Protein AF-A0A424SW17-F1 (afdb_monomer)

Solvent-accessible surface area (backbone atoms only — not comparable to full-atom values): 6516 Å² total; per-residue (Å²): 115,72,67,61,54,53,51,50,50,50,51,51,63,65,64,70,75,79,68,61,80,44,33,34,48,29,36,52,64,54,88,90,48,83,80,41,50,33,34,37,33,31,44,92,65,29,34,40,39,46,41,77,87,47,72,49,70,22,44,52,78,46,77,54,92,54,28,38,38,27,39,34,72,51,70,62,88,93,30,47,36,40,36,38,41,38,41,31,62,78,78,29,29,37,41,40,37,41,37,42,63,58,98,58,93,81,41,67,49,80,48,51,28,41,35,42,83,49,133

Radius of gyration: 18.07 Å; Cα contacts (8 Å, |Δi|>4): 240; chains: 1; bounding box: 67×30×38 Å

Sequence (119 aa):
MQLNYILLIFIFIFSLNLYANERYVCKNGDKNSIKLITNFYIIDKKIVMSGALGNGEYKILNTSENGFLAVNSSFIGEEFGLESILINKKNKSFIYKTFINRENNNNIVEVKGICSLAN

Secondary structure (DSSP, 8-state):
-HHHHHHHHHHHHHHTT---SEEEEEEE--TTS---EEEEEEETTEEEEEETTEEEEEEEEEEETTEEEEEEEEEETTEEEEEEEEEETTTTEEEEEEEE--SSS--EEEEEEEEEE--

pLDDT: mean 82.91, std 11.93, range [51.59, 96.0]

Mean predicted aligned error: 9.04 Å

Nearest PDB structures (foldseek):
  8q6c-assembly1_A  TM=3.773E-01  e=8.133E-01  Ralstonia solanacearum
  8c9y-assembly1_A  TM=4.194E-01  e=1.836E+00  Ralstonia solanacearum
  6stz-assembly2_F  TM=3.917E-01  e=2.409E+00  Ralstonia solanacearum
  6kyl-assembly1_B  TM=2.699E-01  e=2.543E+00  Saccharomyces cerevisiae S288C
  2zf3-assembly1_B  TM=2.215E-01  e=8.866E+00  Chromobacterium violaceum

Structure (mmCIF, N/CA/C/O backbone):
data_AF-A0A424SW17-F1
#
_entry.id   AF-A0A424SW17-F1
#
loop_
_atom_site.group_PDB
_atom_site.id
_atom_site.type_symbol
_atom_site.label_atom_id
_atom_site.label_alt_id
_atom_site.label_comp_id
_atom_site.label_asym_id
_atom_site.label_entity_id
_atom_site.label_seq_id
_atom_site.pdbx_PDB_ins_code
_atom_site.Cartn_x
_atom_site.Cartn_y
_atom_site.Cartn_z
_atom_site.occupancy
_atom_site.B_iso_or_equiv
_atom_site.auth_seq_id
_atom_site.auth_comp_id
_atom_site.auth_asym_id
_atom_site.auth_atom_id
_atom_site.pdbx_PDB_model_num
ATOM 1 N N . MET A 1 1 ? -45.895 -2.159 -15.702 1.00 60.84 1 MET A N 1
ATOM 2 C CA . MET A 1 1 ? -45.477 -1.965 -14.291 1.00 60.84 1 MET A CA 1
ATOM 3 C C . MET A 1 1 ? -44.456 -3.001 -13.827 1.00 60.84 1 MET A C 1
ATOM 5 O O . MET A 1 1 ? -43.430 -2.597 -13.308 1.00 60.84 1 MET A O 1
ATOM 9 N N . GLN A 1 2 ? -44.676 -4.302 -14.049 1.00 63.44 2 GLN A N 1
ATOM 10 C CA . GLN A 1 2 ? -43.823 -5.393 -13.538 1.00 63.44 2 GLN A CA 1
ATOM 11 C C . GLN A 1 2 ? -42.347 -5.339 -13.994 1.00 63.44 2 GLN A C 1
ATOM 13 O O . GLN A 1 2 ? -41.449 -5.581 -13.194 1.00 63.44 2 GLN A O 1
ATOM 18 N N . LEU A 1 3 ? -42.083 -4.928 -15.242 1.00 69.25 3 LEU A N 1
ATOM 19 C CA . LEU A 1 3 ? -40.723 -4.800 -15.788 1.00 69.25 3 LEU A CA 1
ATOM 20 C C . LEU A 1 3 ? -39.884 -3.718 -15.074 1.00 69.25 3 LEU A C 1
ATOM 22 O O . LEU A 1 3 ? -38.694 -3.908 -14.842 1.00 69.25 3 LEU A O 1
ATOM 26 N N . ASN A 1 4 ? -40.517 -2.612 -14.663 1.00 76.25 4 ASN A N 1
ATOM 27 C CA . ASN A 1 4 ? -39.833 -1.503 -13.987 1.00 76.25 4 ASN A CA 1
ATOM 28 C C . ASN A 1 4 ? -39.396 -1.887 -12.567 1.00 76.25 4 ASN A C 1
ATOM 30 O O . ASN A 1 4 ? -38.337 -1.461 -12.120 1.00 76.25 4 ASN A O 1
ATOM 34 N N . TYR A 1 5 ? -40.178 -2.727 -11.878 1.00 77.62 5 TYR A N 1
ATOM 35 C CA . TYR A 1 5 ? -39.806 -3.259 -10.564 1.00 77.62 5 TYR A CA 1
ATOM 36 C C . TYR A 1 5 ? -38.613 -4.213 -10.651 1.00 77.62 5 TYR A C 1
ATOM 38 O O . TYR A 1 5 ? -37.717 -4.135 -9.819 1.00 77.62 5 TYR A O 1
ATOM 46 N N . ILE A 1 6 ? -38.558 -5.062 -11.681 1.00 82.44 6 ILE A N 1
ATOM 47 C CA . ILE A 1 6 ? -37.414 -5.957 -11.916 1.00 82.44 6 ILE A CA 1
ATOM 48 C C . ILE A 1 6 ? -36.150 -5.139 -12.202 1.00 82.44 6 ILE A C 1
ATOM 50 O O . ILE A 1 6 ? -35.102 -5.413 -11.623 1.00 82.44 6 ILE A O 1
ATOM 54 N N . LEU A 1 7 ? -36.253 -4.094 -13.031 1.00 84.00 7 LEU A N 1
ATOM 55 C CA . LEU A 1 7 ? -35.132 -3.197 -13.317 1.00 84.00 7 LEU A CA 1
ATOM 56 C C . LEU A 1 7 ? -34.631 -2.486 -12.048 1.00 84.00 7 LEU A C 1
ATOM 58 O O . LEU A 1 7 ? -33.429 -2.429 -11.813 1.00 84.00 7 LEU A O 1
ATOM 62 N N . LEU A 1 8 ? -35.545 -1.998 -11.203 1.00 82.69 8 LEU A N 1
ATOM 63 C CA . LEU A 1 8 ? -35.216 -1.377 -9.916 1.00 82.69 8 LEU A CA 1
ATOM 64 C C . LEU A 1 8 ? -34.538 -2.355 -8.951 1.00 82.69 8 LEU A C 1
ATOM 66 O O . LEU A 1 8 ? -33.583 -1.970 -8.284 1.00 82.69 8 LEU A O 1
ATOM 70 N N . ILE A 1 9 ? -34.980 -3.614 -8.906 1.00 82.44 9 ILE A N 1
ATOM 71 C CA . ILE A 1 9 ? -34.342 -4.669 -8.105 1.00 82.44 9 ILE A CA 1
ATOM 72 C C . ILE A 1 9 ? -32.925 -4.945 -8.615 1.00 82.44 9 ILE A C 1
ATOM 74 O O . ILE A 1 9 ? -32.001 -5.030 -7.812 1.00 82.44 9 ILE A O 1
ATOM 78 N N . PHE A 1 10 ? -32.721 -5.024 -9.932 1.00 78.75 10 PHE A N 1
ATOM 79 C CA . PHE A 1 10 ? -31.383 -5.189 -10.502 1.00 78.75 10 PHE A CA 1
ATOM 80 C C . PHE A 1 10 ? -30.478 -3.994 -10.193 1.00 78.75 10 PHE A C 1
ATOM 82 O O . PHE A 1 10 ? -29.360 -4.196 -9.728 1.00 78.75 10 PHE A O 1
ATOM 89 N N . ILE A 1 11 ? -30.959 -2.761 -10.377 1.00 80.56 11 ILE A N 1
ATOM 90 C CA . ILE A 1 11 ? -30.206 -1.547 -10.026 1.00 80.56 11 ILE A CA 1
ATOM 91 C C . ILE A 1 11 ? -29.853 -1.552 -8.535 1.00 80.56 11 ILE A C 1
ATOM 93 O O . ILE A 1 11 ? -28.709 -1.280 -8.183 1.00 80.56 11 ILE A O 1
ATOM 97 N N . PHE A 1 12 ? -30.793 -1.928 -7.666 1.00 74.69 12 PHE A N 1
ATOM 98 C CA . PHE A 1 12 ? -30.572 -2.021 -6.226 1.00 74.69 12 PHE A CA 1
ATOM 99 C C . PHE A 1 12 ? -29.511 -3.077 -5.872 1.00 74.69 12 PHE A C 1
ATOM 101 O O . PHE A 1 12 ? -28.557 -2.770 -5.159 1.00 74.69 12 PHE A O 1
ATOM 108 N N . ILE A 1 13 ? -29.599 -4.284 -6.440 1.00 72.88 13 ILE A N 1
ATOM 109 C CA . ILE A 1 13 ? -28.621 -5.367 -6.231 1.00 72.88 13 ILE A CA 1
ATOM 110 C C . ILE A 1 13 ? -27.226 -4.968 -6.731 1.00 72.88 13 ILE A C 1
ATOM 112 O O . ILE A 1 13 ? -26.234 -5.210 -6.044 1.00 72.88 13 ILE A O 1
ATOM 116 N N . PHE A 1 14 ? -27.129 -4.324 -7.898 1.00 64.62 14 PHE A N 1
ATOM 117 C CA . PHE A 1 14 ? -25.846 -3.858 -8.430 1.00 64.62 14 PHE A CA 1
ATOM 118 C C . PHE A 1 14 ? -25.289 -2.651 -7.661 1.00 64.62 14 PHE A C 1
ATOM 120 O O . PHE A 1 14 ? -24.072 -2.520 -7.545 1.00 64.62 14 PHE A O 1
ATOM 127 N N . SER A 1 15 ? -26.147 -1.809 -7.078 1.00 62.62 15 SER A N 1
ATOM 128 C CA . SER A 1 15 ? -25.725 -0.665 -6.259 1.00 62.62 15 SER A CA 1
ATOM 129 C C . SER A 1 15 ? -25.173 -1.049 -4.882 1.00 62.62 15 SER A C 1
ATOM 131 O O . SER A 1 15 ? -24.425 -0.275 -4.291 1.00 62.62 15 SER A O 1
ATOM 133 N N . LEU A 1 16 ? -25.480 -2.251 -4.378 1.00 55.62 16 LEU A N 1
ATOM 134 C CA . LEU A 1 16 ? -25.053 -2.705 -3.049 1.00 55.62 16 LEU A CA 1
ATOM 135 C C . LEU A 1 16 ? -23.559 -3.075 -2.951 1.00 55.62 16 LEU A C 1
ATOM 137 O O . LEU A 1 16 ? -23.060 -3.244 -1.843 1.00 55.62 16 LEU A O 1
ATOM 141 N N . ASN A 1 17 ? -22.830 -3.180 -4.067 1.00 51.59 17 ASN A N 1
ATOM 142 C CA . ASN A 1 17 ? -21.503 -3.818 -4.098 1.00 51.59 17 ASN A CA 1
ATOM 143 C C . ASN A 1 17 ? -20.299 -2.869 -4.274 1.00 51.59 17 ASN A C 1
ATOM 145 O O . ASN A 1 17 ? -19.217 -3.325 -4.630 1.00 51.59 17 ASN A O 1
ATOM 149 N N . LEU A 1 18 ? -20.444 -1.561 -4.039 1.00 55.03 18 LEU A N 1
ATOM 150 C CA . LEU A 1 18 ? -19.351 -0.587 -4.237 1.00 55.03 18 LEU A CA 1
ATOM 151 C C . LEU A 1 18 ? -19.067 0.287 -3.007 1.00 55.03 18 LEU A C 1
ATOM 153 O O . LEU A 1 18 ? -18.643 1.435 -3.128 1.00 55.03 18 LEU A O 1
ATOM 157 N N . TYR A 1 19 ? -19.270 -0.258 -1.809 1.00 63.72 19 TYR A N 1
ATOM 158 C CA . TYR A 1 19 ? -18.842 0.401 -0.578 1.00 63.72 19 TYR A CA 1
ATOM 159 C C . TYR A 1 19 ? -17.444 -0.076 -0.183 1.00 63.72 19 TYR A C 1
ATOM 161 O O . TYR A 1 19 ? -17.187 -1.272 -0.067 1.00 63.72 19 TYR A O 1
ATOM 169 N N . ALA A 1 20 ? -16.524 0.869 0.017 1.00 64.88 20 ALA A N 1
ATOM 170 C CA . ALA A 1 20 ? -15.249 0.565 0.650 1.00 64.88 20 ALA A CA 1
ATOM 171 C C . ALA A 1 20 ? -15.487 0.259 2.135 1.00 64.88 20 ALA A C 1
ATOM 173 O O . ALA A 1 20 ? -16.145 1.031 2.828 1.00 64.88 20 ALA A O 1
ATOM 174 N N . ASN A 1 21 ? -14.924 -0.847 2.615 1.00 79.88 21 ASN A N 1
ATOM 175 C CA . ASN A 1 21 ? -15.018 -1.275 4.010 1.00 79.88 21 ASN A CA 1
ATOM 176 C C . ASN A 1 21 ? -14.228 -0.346 4.943 1.00 79.88 21 ASN A C 1
ATOM 178 O O . ASN A 1 21 ? -14.640 -0.087 6.067 1.00 79.88 21 ASN A O 1
ATOM 182 N N . GLU A 1 22 ? -13.082 0.155 4.479 1.00 87.69 22 GLU A N 1
ATOM 183 C CA . GLU A 1 22 ? -12.245 1.110 5.207 1.00 87.69 22 GLU A CA 1
ATOM 184 C C . GLU A 1 22 ? -11.632 2.105 4.210 1.00 87.69 22 GLU A C 1
ATOM 186 O O . GLU A 1 22 ? -11.289 1.732 3.084 1.00 87.69 22 GLU A O 1
ATOM 191 N N . ARG A 1 23 ? -11.428 3.359 4.626 1.00 90.19 23 ARG A N 1
ATOM 192 C CA . ARG A 1 23 ? -10.642 4.340 3.867 1.00 90.19 23 ARG A CA 1
ATOM 193 C C . ARG A 1 23 ? -9.535 4.925 4.739 1.00 90.19 23 ARG A C 1
ATOM 195 O O . ARG A 1 23 ? -9.778 5.438 5.826 1.00 90.19 23 ARG A O 1
ATOM 202 N N . TYR A 1 24 ? -8.309 4.907 4.229 1.00 90.06 24 TYR A N 1
ATOM 203 C CA . TYR A 1 24 ? -7.148 5.539 4.853 1.00 90.06 24 TYR A CA 1
ATOM 204 C C . TYR A 1 24 ? -6.735 6.769 4.062 1.00 90.06 24 TYR A C 1
ATOM 206 O O . TYR A 1 24 ? -6.569 6.710 2.847 1.00 90.06 24 TYR A O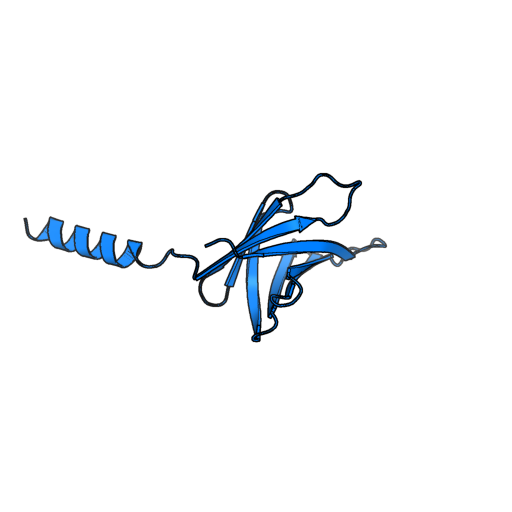 1
ATOM 214 N N . VAL A 1 25 ? -6.531 7.879 4.764 1.00 90.44 25 VAL A N 1
ATOM 215 C 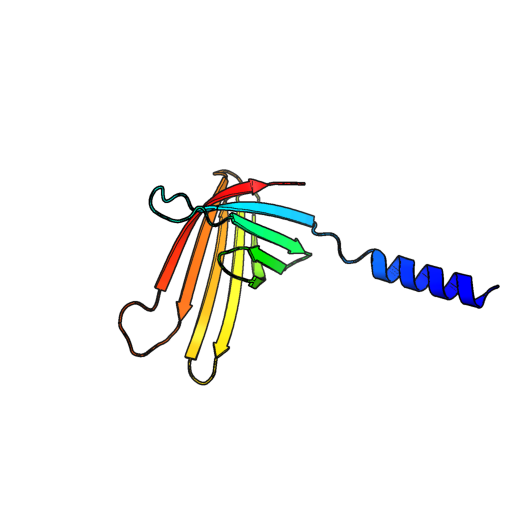CA . VAL A 1 25 ? -5.980 9.113 4.204 1.00 90.44 25 VAL A CA 1
ATOM 216 C C . VAL A 1 25 ? -4.553 9.255 4.700 1.00 90.44 25 VAL A C 1
ATOM 218 O O . VAL A 1 25 ? -4.312 9.426 5.896 1.00 90.44 25 VAL A O 1
ATOM 221 N N . CYS A 1 26 ? -3.609 9.177 3.773 1.00 89.69 26 CYS A N 1
ATOM 222 C CA . CYS A 1 26 ? -2.187 9.108 4.048 1.00 89.69 26 CYS A CA 1
ATOM 223 C C . CYS A 1 26 ? -1.469 10.346 3.525 1.00 89.69 26 CYS A C 1
ATOM 225 O O . CYS A 1 26 ? -1.752 10.835 2.431 1.00 89.69 26 CYS A O 1
ATOM 227 N N . LYS A 1 27 ? -0.550 10.870 4.333 1.00 88.56 27 LYS A N 1
ATOM 228 C CA . LYS A 1 27 ? 0.226 12.078 4.046 1.00 88.56 27 LYS A CA 1
ATOM 229 C C . LYS A 1 27 ? 1.702 11.752 4.184 1.00 88.56 27 LYS A C 1
ATOM 231 O O . LYS A 1 27 ? 2.104 11.191 5.206 1.00 88.56 27 LYS A O 1
ATOM 236 N N . ASN A 1 28 ? 2.494 12.116 3.177 1.00 83.69 28 ASN A N 1
ATOM 237 C CA . ASN A 1 28 ? 3.947 11.980 3.249 1.00 83.69 28 ASN A CA 1
ATOM 238 C C . ASN A 1 28 ? 4.494 12.753 4.468 1.00 83.69 28 ASN A C 1
ATOM 240 O O . ASN A 1 28 ? 4.030 13.858 4.766 1.00 83.69 28 ASN A O 1
ATOM 244 N N . GLY A 1 29 ? 5.434 12.145 5.195 1.00 71.12 29 GLY A N 1
ATOM 245 C CA . GLY A 1 29 ? 6.030 12.723 6.404 1.00 71.12 29 GLY A CA 1
ATOM 246 C C . GLY A 1 29 ? 7.104 13.778 6.129 1.00 71.12 29 GLY A C 1
ATOM 247 O O . GLY A 1 29 ? 7.518 14.481 7.050 1.00 71.12 29 GLY A O 1
ATOM 248 N N . ASP A 1 30 ? 7.557 13.890 4.882 1.00 69.00 30 ASP A N 1
ATOM 249 C CA . ASP A 1 30 ? 8.733 14.680 4.545 1.00 69.00 30 ASP A CA 1
ATOM 250 C C . ASP A 1 30 ? 8.403 16.173 4.361 1.00 69.00 30 ASP A C 1
ATOM 252 O O . ASP A 1 30 ? 7.651 16.553 3.457 1.00 69.00 30 ASP A O 1
ATOM 256 N N . LYS A 1 31 ? 8.960 17.030 5.234 1.00 55.09 31 LYS A N 1
ATOM 257 C CA . LYS A 1 31 ? 8.658 18.478 5.313 1.00 55.09 31 LYS A CA 1
ATOM 258 C C . LYS A 1 31 ? 9.063 19.255 4.056 1.00 55.09 31 LYS A C 1
ATOM 260 O O . LYS A 1 31 ? 8.498 20.319 3.815 1.00 55.09 31 LYS A O 1
ATOM 265 N N . ASN A 1 32 ? 10.006 18.720 3.282 1.00 53.22 32 ASN A N 1
ATOM 266 C CA . ASN A 1 32 ? 10.552 19.347 2.076 1.00 53.22 32 ASN A CA 1
ATOM 267 C C . ASN A 1 32 ? 9.915 18.824 0.780 1.00 53.22 32 ASN A C 1
ATOM 269 O O . ASN A 1 32 ? 10.248 19.300 -0.303 1.00 53.22 32 ASN A O 1
ATOM 273 N N . SER A 1 33 ? 9.000 17.859 0.878 1.00 53.16 33 SER A N 1
ATOM 274 C CA . SER A 1 33 ? 8.249 17.344 -0.264 1.00 53.16 33 SER A CA 1
ATOM 275 C C . SER A 1 33 ? 6.857 17.974 -0.308 1.00 53.16 33 SER A C 1
ATOM 277 O O . SER A 1 33 ? 6.274 18.307 0.728 1.00 53.16 33 SER A O 1
ATOM 279 N N . ILE A 1 34 ? 6.298 18.139 -1.510 1.00 53.72 34 ILE A N 1
ATOM 280 C CA . ILE A 1 34 ? 4.881 18.485 -1.670 1.00 53.72 34 ILE A CA 1
ATOM 281 C C . ILE A 1 34 ? 4.073 17.482 -0.833 1.00 53.72 34 ILE A C 1
ATOM 283 O O . ILE A 1 34 ? 4.301 16.277 -0.919 1.00 53.72 34 ILE A O 1
ATOM 287 N N . LYS A 1 35 ? 3.151 17.965 0.012 1.00 57.53 35 LYS A N 1
ATOM 288 C CA . LYS A 1 35 ? 2.291 17.106 0.842 1.00 57.53 35 LYS A CA 1
ATOM 289 C C . LYS A 1 35 ? 1.330 16.326 -0.056 1.00 57.53 35 LYS A C 1
ATOM 291 O O . LYS A 1 35 ? 0.189 16.733 -0.257 1.00 57.53 35 LY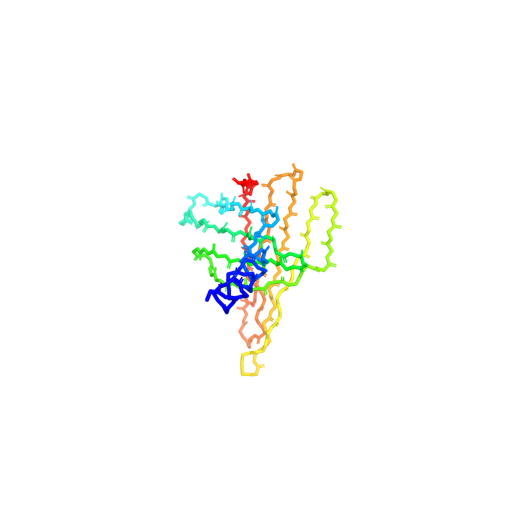S A O 1
ATOM 296 N N . LEU A 1 36 ? 1.796 15.211 -0.605 1.00 66.88 36 LEU A N 1
ATOM 297 C CA . LEU A 1 36 ? 0.993 14.336 -1.446 1.00 66.88 36 LEU A CA 1
ATOM 298 C C . LEU A 1 36 ? 0.030 13.563 -0.541 1.00 66.88 36 LEU A C 1
ATOM 300 O O . LEU A 1 36 ? 0.443 12.769 0.309 1.00 66.88 36 LEU A O 1
ATOM 304 N N . ILE A 1 37 ? -1.261 13.858 -0.694 1.00 73.00 37 ILE A N 1
ATOM 305 C CA . ILE A 1 37 ? -2.338 13.120 -0.040 1.00 73.00 37 ILE A CA 1
ATOM 306 C C . ILE A 1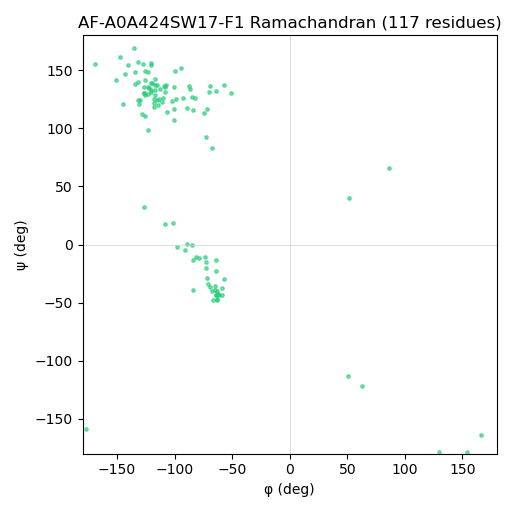 37 ? -2.661 11.911 -0.914 1.00 73.00 37 ILE A C 1
ATOM 308 O O . ILE A 1 37 ? -2.930 12.051 -2.109 1.00 73.00 37 ILE A O 1
ATOM 312 N N . THR A 1 38 ? -2.648 10.733 -0.303 1.00 84.81 38 THR A N 1
ATOM 313 C CA . THR A 1 38 ? -2.998 9.468 -0.951 1.00 84.81 38 THR A CA 1
ATOM 314 C C . THR A 1 38 ? -4.118 8.809 -0.174 1.00 84.81 38 THR A C 1
ATOM 316 O O . THR A 1 38 ? -4.045 8.696 1.049 1.00 84.81 38 THR A O 1
ATOM 319 N N . ASN A 1 39 ? -5.169 8.404 -0.875 1.00 88.12 39 ASN A N 1
ATOM 320 C CA . ASN A 1 39 ? -6.279 7.666 -0.297 1.00 88.12 39 ASN A CA 1
ATOM 321 C C . ASN A 1 39 ? -6.105 6.185 -0.622 1.00 88.12 39 ASN A C 1
ATOM 323 O O . ASN A 1 39 ? -5.828 5.840 -1.768 1.00 88.12 39 ASN A O 1
ATOM 327 N N . PHE A 1 40 ? -6.311 5.328 0.370 1.00 89.75 40 PHE A N 1
ATOM 328 C CA . PHE A 1 40 ? -6.391 3.885 0.188 1.00 89.75 40 PHE A CA 1
ATOM 329 C C . PHE A 1 40 ? -7.776 3.416 0.604 1.00 89.75 40 PHE A C 1
ATOM 331 O O . PHE A 1 40 ? -8.163 3.580 1.759 1.00 89.75 40 PHE A O 1
ATOM 338 N N . TYR A 1 41 ? -8.513 2.844 -0.336 1.00 90.88 41 TYR A N 1
ATOM 339 C CA . TYR A 1 41 ? -9.837 2.281 -0.122 1.00 90.88 41 TYR A CA 1
ATOM 340 C C . TYR A 1 41 ? -9.706 0.766 -0.037 1.00 90.88 41 TYR A C 1
ATOM 342 O O . TYR A 1 41 ? -9.183 0.148 -0.961 1.00 90.88 41 TYR A O 1
ATOM 350 N N . ILE A 1 42 ? -10.160 0.163 1.055 1.00 89.69 42 ILE A N 1
ATOM 351 C CA . ILE A 1 42 ? -10.211 -1.292 1.195 1.00 89.69 42 ILE A CA 1
ATOM 352 C C . ILE A 1 42 ? -11.555 -1.771 0.668 1.00 89.69 42 ILE A C 1
ATOM 354 O O . ILE A 1 42 ? -12.596 -1.422 1.220 1.00 89.69 42 ILE A O 1
ATOM 358 N N . ILE A 1 43 ? -11.525 -2.580 -0.386 1.00 88.06 43 ILE A N 1
ATOM 359 C CA . ILE A 1 43 ? -12.707 -3.195 -0.992 1.00 88.06 43 ILE A CA 1
ATOM 360 C C . ILE A 1 43 ? -12.438 -4.699 -1.021 1.00 88.06 43 ILE A C 1
ATOM 362 O O . ILE A 1 43 ? -11.533 -5.167 -1.715 1.00 88.06 43 ILE A O 1
ATOM 366 N N . ASP A 1 44 ? -13.168 -5.454 -0.203 1.00 85.62 44 ASP A N 1
ATOM 367 C CA . ASP A 1 44 ? -12.945 -6.884 0.030 1.00 85.62 44 ASP A CA 1
ATOM 368 C C . ASP A 1 44 ? -11.483 -7.228 0.383 1.00 85.62 44 ASP A C 1
ATOM 370 O O . ASP A 1 44 ? -10.976 -6.863 1.443 1.00 85.62 44 ASP A O 1
ATOM 374 N N . LYS A 1 45 ? -10.796 -7.956 -0.507 1.00 88.19 45 LYS A N 1
ATOM 375 C CA . LYS A 1 45 ? -9.399 -8.401 -0.369 1.00 88.19 45 LYS A CA 1
ATOM 376 C C . LYS A 1 45 ? -8.430 -7.542 -1.186 1.00 88.19 45 LYS A C 1
ATOM 378 O O . LYS A 1 45 ? -7.322 -7.985 -1.503 1.00 88.19 45 LYS A O 1
ATOM 383 N N . LYS A 1 46 ? -8.857 -6.342 -1.572 1.00 92.25 46 LYS A N 1
ATOM 384 C CA . LYS A 1 46 ? -8.108 -5.427 -2.426 1.00 92.25 46 LYS A CA 1
ATOM 385 C C . LYS A 1 46 ? -7.997 -4.051 -1.788 1.00 92.25 46 LYS A C 1
ATOM 387 O O . LYS A 1 46 ? -8.834 -3.643 -0.985 1.00 92.25 46 LYS A O 1
ATOM 392 N N . ILE A 1 47 ? -6.960 -3.333 -2.191 1.00 92.19 47 ILE A N 1
ATOM 393 C CA . ILE A 1 47 ? -6.791 -1.915 -1.903 1.00 92.19 47 ILE A CA 1
ATOM 394 C C . ILE A 1 47 ? -6.802 -1.165 -3.216 1.00 92.19 47 ILE A C 1
ATOM 396 O O . ILE A 1 47 ? -6.040 -1.492 -4.118 1.00 92.19 47 ILE A O 1
ATOM 400 N N . VAL A 1 48 ? -7.627 -0.133 -3.296 1.00 91.88 48 VAL A N 1
ATOM 401 C CA . VAL A 1 48 ? -7.579 0.845 -4.375 1.00 91.88 48 VAL A CA 1
ATOM 402 C C . VAL A 1 48 ? -6.862 2.078 -3.849 1.00 91.88 48 VAL A C 1
ATOM 404 O O . VAL A 1 48 ? -7.318 2.723 -2.905 1.00 91.88 48 VAL A O 1
ATOM 407 N N . MET A 1 49 ? -5.716 2.390 -4.437 1.00 90.38 49 MET A N 1
ATOM 408 C CA . MET A 1 49 ? -4.993 3.633 -4.211 1.00 90.38 49 MET A CA 1
ATOM 409 C C . MET A 1 49 ? -5.526 4.703 -5.156 1.00 90.38 49 MET A C 1
ATOM 411 O O . MET A 1 49 ? -5.680 4.460 -6.351 1.00 90.38 49 MET A O 1
ATOM 415 N N . SER A 1 50 ? -5.771 5.892 -4.617 1.00 87.81 50 SER A N 1
ATOM 416 C CA . SER A 1 50 ? -6.119 7.074 -5.398 1.00 87.81 50 SER A CA 1
ATOM 417 C C . SER A 1 50 ? -5.527 8.322 -4.762 1.00 87.81 50 SER A C 1
ATOM 419 O O . SER A 1 50 ? -5.849 8.683 -3.622 1.00 87.81 50 SER A O 1
ATOM 421 N N . GLY A 1 51 ? -4.690 9.034 -5.505 1.00 81.81 51 GLY A N 1
ATOM 422 C CA . GLY A 1 51 ? -4.149 10.307 -5.056 1.00 81.81 51 GLY A CA 1
ATOM 423 C C . GLY A 1 51 ? -2.974 10.792 -5.883 1.00 81.81 51 GLY A C 1
ATOM 424 O O . GLY A 1 51 ? -2.709 10.320 -6.983 1.00 81.81 51 GLY A O 1
ATOM 425 N N . ALA A 1 52 ? -2.251 11.757 -5.324 1.00 69.75 52 ALA A N 1
ATOM 426 C CA . ALA A 1 52 ? -1.189 12.449 -6.046 1.00 69.75 52 ALA A CA 1
ATOM 427 C C . ALA A 1 52 ? 0.076 11.590 -6.266 1.00 69.75 52 ALA A C 1
ATOM 429 O O . ALA A 1 52 ? 0.908 11.940 -7.094 1.00 69.75 52 ALA A O 1
ATOM 430 N N . LEU A 1 53 ? 0.213 10.470 -5.544 1.00 68.12 53 LEU A N 1
ATOM 431 C CA . LEU A 1 53 ? 1.267 9.472 -5.763 1.00 68.12 53 LEU A CA 1
ATOM 432 C C . LEU A 1 53 ? 0.949 8.496 -6.912 1.00 68.12 53 LEU A C 1
ATOM 434 O O . LEU A 1 53 ? 1.829 7.743 -7.311 1.00 68.12 53 LEU A O 1
ATOM 438 N N . GLY A 1 54 ? -0.284 8.498 -7.428 1.00 74.06 54 GLY A N 1
ATOM 439 C CA . GLY A 1 54 ? -0.738 7.579 -8.467 1.00 74.06 54 GLY A CA 1
ATOM 440 C C . GLY A 1 54 ? -2.051 6.884 -8.115 1.00 74.06 54 GLY A C 1
ATOM 441 O O . GLY A 1 54 ? -2.649 7.115 -7.058 1.00 74.06 54 GLY A O 1
ATOM 442 N N . ASN A 1 55 ? -2.481 6.021 -9.031 1.00 85.50 55 ASN A N 1
ATOM 443 C CA . ASN A 1 55 ? -3.658 5.176 -8.882 1.00 85.50 55 ASN A CA 1
ATOM 444 C C . ASN A 1 55 ? -3.248 3.725 -9.121 1.00 85.50 55 ASN A C 1
ATOM 446 O O . ASN A 1 55 ? -2.460 3.454 -10.024 1.00 85.50 55 ASN A O 1
ATOM 450 N N . GLY A 1 56 ? -3.807 2.798 -8.350 1.00 89.06 56 GLY A N 1
ATOM 451 C CA . GLY A 1 56 ? -3.458 1.388 -8.478 1.00 89.06 56 GLY A CA 1
ATOM 452 C C . GLY A 1 56 ? -4.389 0.482 -7.692 1.00 89.06 56 GLY A C 1
ATOM 453 O O . GLY A 1 56 ? -5.009 0.903 -6.716 1.00 89.06 56 GLY A O 1
ATOM 454 N N . GLU A 1 57 ? -4.483 -0.772 -8.121 1.00 93.38 57 GLU A N 1
ATOM 455 C CA . GLU A 1 57 ? -5.201 -1.825 -7.405 1.00 93.38 57 GLU A CA 1
ATOM 456 C C . GLU A 1 57 ? -4.194 -2.824 -6.834 1.00 93.38 57 GLU A C 1
ATOM 458 O O . GLU A 1 57 ? -3.371 -3.370 -7.562 1.00 93.38 57 GLU A O 1
ATOM 463 N N . TYR A 1 58 ? -4.263 -3.092 -5.536 1.00 94.88 58 TYR A N 1
ATOM 464 C CA . TYR A 1 58 ? -3.324 -3.949 -4.823 1.00 94.88 58 TYR A CA 1
ATOM 465 C C . TYR A 1 58 ? -4.072 -5.121 -4.211 1.00 94.88 58 TYR A C 1
ATOM 467 O O . TYR A 1 58 ? -5.141 -4.960 -3.621 1.00 94.88 58 TYR A O 1
ATOM 475 N N . LYS A 1 59 ? -3.482 -6.309 -4.285 1.00 95.81 59 LYS A N 1
ATOM 476 C CA . LYS A 1 59 ? -3.983 -7.491 -3.591 1.00 95.81 59 LYS A CA 1
ATOM 477 C C . LYS A 1 59 ? -3.493 -7.474 -2.149 1.00 95.81 59 LYS A C 1
ATOM 479 O O . LYS A 1 59 ? -2.287 -7.411 -1.916 1.00 95.81 59 LYS A O 1
ATOM 484 N N . ILE A 1 60 ? -4.404 -7.590 -1.184 1.00 94.38 60 ILE A N 1
ATOM 485 C CA . ILE A 1 60 ? -4.038 -7.779 0.224 1.00 94.38 60 ILE A CA 1
ATOM 486 C C . ILE A 1 60 ? -3.496 -9.201 0.377 1.00 94.38 60 ILE A C 1
ATOM 488 O O . ILE A 1 60 ? -4.209 -10.177 0.138 1.00 94.38 60 ILE A O 1
ATOM 492 N N . LEU A 1 61 ? -2.222 -9.318 0.752 1.00 92.81 61 LEU A N 1
ATOM 493 C CA . LEU A 1 61 ? -1.582 -10.606 1.020 1.00 92.81 61 LEU A CA 1
ATOM 494 C C . LEU A 1 61 ? -1.850 -11.069 2.446 1.00 92.81 61 LEU A C 1
ATOM 496 O O . LEU A 1 61 ? -2.048 -12.257 2.682 1.00 92.81 61 LEU A O 1
ATOM 500 N N . ASN A 1 62 ? -1.830 -10.132 3.394 1.00 89.94 62 ASN A N 1
ATOM 501 C CA . ASN A 1 62 ? -2.026 -10.434 4.801 1.00 89.94 62 ASN A CA 1
ATOM 502 C C . ASN A 1 62 ? -2.660 -9.248 5.536 1.00 89.94 62 ASN A C 1
ATOM 504 O O . ASN A 1 62 ? -2.300 -8.094 5.292 1.00 89.94 62 ASN A O 1
ATOM 508 N N . THR A 1 63 ? -3.567 -9.563 6.455 1.00 89.94 63 THR A N 1
ATOM 509 C CA . THR A 1 63 ? -4.231 -8.629 7.365 1.00 89.94 63 THR A CA 1
ATOM 510 C C . THR A 1 63 ? -4.038 -9.131 8.788 1.00 89.94 63 THR A C 1
ATOM 512 O O . THR A 1 63 ? -4.227 -10.307 9.081 1.00 89.94 63 THR A O 1
ATOM 5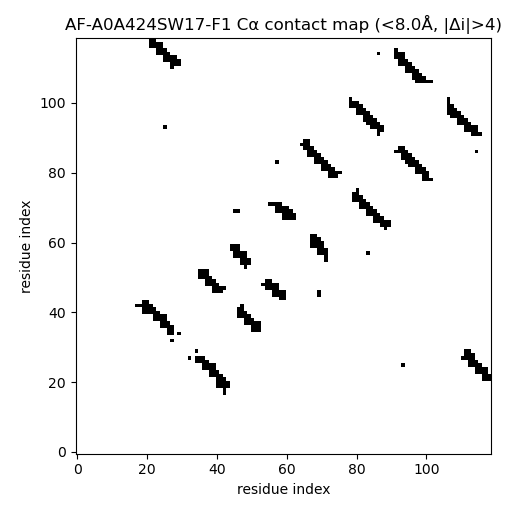15 N N . SER A 1 64 ? -3.693 -8.216 9.683 1.00 90.06 64 SER A N 1
ATOM 516 C CA . SER A 1 64 ? -3.613 -8.430 11.124 1.00 90.06 64 SER A CA 1
ATOM 517 C C . SER A 1 64 ? -4.269 -7.257 11.851 1.00 90.06 64 SER A C 1
ATOM 519 O O . SER A 1 64 ? -4.511 -6.203 11.257 1.00 90.06 64 SER A O 1
ATOM 521 N N . GLU A 1 65 ? -4.483 -7.391 13.158 1.00 87.44 65 GLU A N 1
ATOM 522 C CA . GLU A 1 65 ? -4.948 -6.277 13.998 1.00 87.44 65 GLU A CA 1
ATOM 523 C C . GLU A 1 65 ? -4.010 -5.058 13.931 1.00 87.44 65 GLU A C 1
ATOM 525 O O . GLU A 1 65 ? -4.447 -3.912 14.022 1.00 87.44 65 GLU A O 1
ATOM 530 N N . ASN A 1 66 ? -2.713 -5.291 13.708 1.00 89.94 66 ASN A N 1
ATOM 531 C CA . ASN A 1 66 ? -1.700 -4.241 13.677 1.00 89.94 66 ASN A CA 1
ATOM 532 C C . ASN A 1 66 ? -1.579 -3.541 12.320 1.00 89.94 66 ASN A C 1
ATOM 534 O O . ASN A 1 66 ? -0.922 -2.502 12.233 1.00 89.94 66 ASN A O 1
ATOM 538 N N . GLY A 1 67 ? -2.170 -4.082 11.254 1.00 91.19 67 GLY A N 1
ATOM 539 C CA . GLY A 1 67 ? -1.895 -3.600 9.908 1.00 91.19 67 GLY A CA 1
ATOM 540 C C . GLY A 1 67 ? -2.113 -4.625 8.814 1.00 91.19 67 GLY A C 1
ATOM 541 O O . GLY A 1 67 ? -2.481 -5.770 9.073 1.00 91.19 67 GLY A O 1
ATOM 542 N N . PHE A 1 68 ? -1.841 -4.210 7.584 1.00 92.75 68 PHE A N 1
ATOM 543 C CA . PHE A 1 68 ? -1.932 -5.067 6.409 1.00 92.75 68 PHE A CA 1
ATOM 544 C C . PHE A 1 68 ? -0.791 -4.804 5.432 1.00 92.75 68 PHE A C 1
ATOM 546 O O . PHE A 1 68 ? -0.223 -3.709 5.385 1.00 92.75 68 PHE A O 1
ATOM 553 N N . LEU A 1 69 ? -0.492 -5.838 4.649 1.00 94.75 69 LEU A N 1
ATOM 554 C CA . LEU A 1 69 ? 0.434 -5.812 3.527 1.00 94.75 69 LEU A CA 1
ATOM 555 C C . LEU A 1 69 ? -0.353 -6.074 2.246 1.00 94.75 69 LEU A C 1
ATOM 557 O O . LEU A 1 69 ? -1.016 -7.108 2.120 1.00 94.75 69 LEU A O 1
ATOM 561 N N . ALA A 1 70 ? -0.237 -5.163 1.288 1.00 95.12 70 ALA A N 1
ATOM 562 C CA . ALA A 1 70 ? -0.788 -5.325 -0.046 1.00 95.12 70 ALA A CA 1
ATOM 563 C C . ALA A 1 70 ? 0.294 -5.127 -1.105 1.00 95.12 70 ALA A C 1
ATOM 565 O O . ALA A 1 70 ? 1.239 -4.366 -0.896 1.00 95.12 70 ALA A O 1
ATOM 566 N N . VAL A 1 71 ? 0.154 -5.818 -2.233 1.00 96.00 71 VAL A N 1
ATOM 567 C CA . VAL A 1 71 ? 1.098 -5.730 -3.349 1.00 96.00 71 VAL A CA 1
ATOM 568 C C . VAL A 1 71 ? 0.373 -5.588 -4.677 1.00 96.00 71 VAL A C 1
ATOM 570 O O . VAL A 1 71 ? -0.718 -6.130 -4.867 1.00 96.00 71 VAL A O 1
ATOM 573 N N . ASN A 1 72 ? 1.007 -4.887 -5.601 1.00 94.56 72 ASN A N 1
ATOM 574 C CA . ASN A 1 72 ? 0.697 -4.918 -7.018 1.00 94.56 72 ASN A CA 1
ATOM 575 C C . ASN A 1 72 ? 1.980 -5.335 -7.730 1.00 94.56 72 ASN A C 1
ATOM 577 O O . ASN A 1 72 ? 3.053 -4.839 -7.406 1.00 94.56 72 ASN A O 1
ATOM 581 N N . SER A 1 73 ? 1.884 -6.260 -8.672 1.00 93.81 73 SER A N 1
ATOM 582 C CA . SER A 1 73 ? 2.994 -6.548 -9.568 1.00 93.81 73 SER A CA 1
ATOM 583 C C . SER A 1 73 ? 2.488 -6.569 -10.993 1.00 93.81 73 SER A C 1
ATOM 585 O O . SER A 1 73 ? 1.418 -7.120 -11.262 1.00 93.81 73 SER A O 1
ATOM 587 N N . SER A 1 74 ? 3.272 -6.019 -11.902 1.00 92.06 74 SER A N 1
ATOM 588 C CA . SER A 1 74 ? 2.921 -5.936 -13.312 1.00 92.06 74 SER A CA 1
ATOM 589 C C . SER A 1 74 ? 4.167 -6.034 -14.182 1.00 92.06 74 SER A C 1
ATOM 591 O O . SER A 1 74 ? 5.289 -5.842 -13.715 1.00 92.06 74 SER A O 1
ATOM 593 N N . PHE A 1 75 ? 3.956 -6.360 -15.452 1.00 90.38 75 PHE A N 1
ATOM 594 C CA . PHE A 1 75 ? 4.975 -6.241 -16.486 1.00 90.38 75 PHE A CA 1
ATOM 595 C C . PHE A 1 75 ? 4.609 -5.073 -17.401 1.00 90.38 75 PHE A C 1
ATOM 597 O O . PHE A 1 75 ? 3.445 -4.936 -17.787 1.00 90.38 75 PHE A O 1
ATOM 604 N N . ILE A 1 76 ? 5.593 -4.244 -17.746 1.00 83.19 76 ILE A N 1
ATOM 605 C CA . ILE A 1 76 ? 5.462 -3.150 -18.713 1.00 83.19 76 ILE A CA 1
ATOM 606 C C . ILE A 1 76 ? 6.511 -3.391 -19.800 1.00 83.19 76 ILE A C 1
ATOM 608 O O . ILE A 1 76 ? 7.690 -3.101 -19.617 1.00 83.19 76 ILE A O 1
ATOM 612 N N . GLY A 1 77 ? 6.094 -3.975 -20.925 1.00 87.81 77 GLY A N 1
ATOM 613 C CA . GLY A 1 77 ? 7.047 -4.493 -21.911 1.00 87.81 77 GLY A CA 1
ATOM 614 C C . GLY A 1 77 ? 7.897 -5.613 -21.301 1.00 87.81 77 GLY A C 1
ATOM 615 O O . GLY A 1 77 ? 7.345 -6.599 -20.816 1.00 87.81 77 GLY A O 1
ATOM 616 N N . GLU A 1 78 ? 9.220 -5.443 -21.303 1.00 88.25 78 GLU A N 1
ATOM 617 C CA . GLU A 1 78 ? 10.184 -6.383 -20.700 1.00 88.25 78 GLU A CA 1
ATOM 618 C C . GLU A 1 78 ? 10.516 -6.056 -19.232 1.00 88.25 78 GLU A C 1
ATOM 620 O O . GLU A 1 78 ? 11.215 -6.813 -18.557 1.00 88.25 78 GLU A O 1
ATOM 625 N N . GLU A 1 79 ? 9.999 -4.945 -18.705 1.00 88.00 79 GLU A N 1
ATOM 626 C CA . GLU A 1 79 ? 10.273 -4.503 -17.340 1.00 88.00 79 GLU A 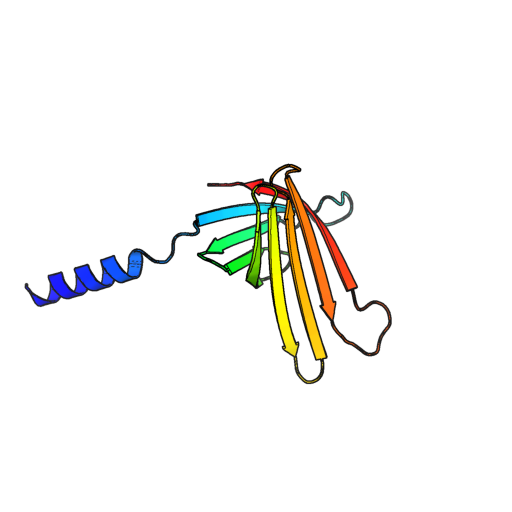CA 1
ATOM 627 C C . GLU A 1 79 ? 9.291 -5.136 -16.351 1.00 88.00 79 GLU A C 1
ATOM 629 O O . GLU A 1 79 ? 8.078 -5.159 -16.576 1.00 88.00 79 GLU A O 1
ATOM 634 N N . PHE A 1 80 ? 9.806 -5.599 -15.211 1.00 90.94 80 PHE A N 1
ATOM 635 C CA . PHE A 1 80 ? 8.990 -6.067 -14.090 1.00 90.94 80 PHE A CA 1
ATOM 636 C C . PHE A 1 80 ? 8.853 -4.972 -13.031 1.00 90.94 80 PHE A C 1
ATOM 638 O O . PHE A 1 80 ? 9.855 -4.482 -12.509 1.00 90.94 80 PHE A O 1
ATOM 645 N N . GLY A 1 81 ? 7.615 -4.629 -12.683 1.00 92.19 81 GLY A N 1
ATOM 646 C CA . GLY A 1 81 ? 7.267 -3.716 -11.602 1.00 92.19 81 GLY A CA 1
ATOM 647 C C . GLY A 1 81 ? 6.676 -4.453 -10.402 1.00 92.19 81 GLY A C 1
ATOM 648 O O . GLY A 1 81 ? 5.814 -5.320 -10.551 1.00 92.19 81 GLY A O 1
ATOM 649 N N . LEU A 1 82 ? 7.101 -4.074 -9.199 1.00 93.12 82 LEU A N 1
ATOM 650 C CA . LEU A 1 82 ? 6.518 -4.503 -7.933 1.00 93.12 82 LEU A CA 1
ATOM 651 C C . LEU A 1 82 ? 6.283 -3.288 -7.045 1.00 93.12 82 LEU A C 1
ATOM 653 O O . LEU A 1 82 ? 7.205 -2.563 -6.693 1.00 93.12 82 LEU A O 1
ATOM 657 N N . GLU A 1 83 ? 5.054 -3.118 -6.603 1.00 93.25 83 GLU A N 1
ATOM 658 C CA . GLU A 1 83 ? 4.663 -2.110 -5.640 1.00 93.25 83 GLU A CA 1
ATOM 659 C C . GLU A 1 83 ? 4.130 -2.783 -4.380 1.00 93.25 83 GLU A C 1
ATOM 661 O O . GLU A 1 83 ? 3.437 -3.802 -4.431 1.00 93.25 83 GLU A O 1
ATOM 666 N N . SER A 1 84 ? 4.439 -2.206 -3.226 1.00 93.31 84 SER A N 1
ATOM 667 C CA . SER A 1 84 ? 3.986 -2.699 -1.931 1.00 93.31 84 SER A CA 1
ATOM 668 C C . SER A 1 84 ? 3.479 -1.559 -1.063 1.00 93.31 84 SER A C 1
ATOM 670 O O . SER A 1 84 ? 4.085 -0.491 -0.988 1.00 93.31 84 SER A O 1
ATOM 672 N N . ILE A 1 85 ? 2.365 -1.815 -0.387 1.00 93.06 85 ILE A N 1
ATOM 673 C CA . ILE A 1 85 ? 1.765 -0.936 0.609 1.00 93.06 85 ILE A CA 1
ATOM 674 C C . ILE A 1 85 ? 1.763 -1.686 1.933 1.00 93.06 85 ILE A C 1
ATOM 676 O O . ILE A 1 85 ? 1.160 -2.753 2.062 1.00 93.06 85 ILE A O 1
ATOM 680 N N . LEU A 1 86 ? 2.407 -1.094 2.931 1.00 94.06 86 LEU A N 1
ATOM 681 C CA . LEU A 1 86 ? 2.329 -1.516 4.319 1.00 94.06 86 LEU A CA 1
ATOM 682 C C . LEU A 1 86 ? 1.642 -0.414 5.116 1.00 94.06 86 LEU A C 1
ATOM 684 O O . LEU A 1 86 ? 2.161 0.699 5.187 1.00 94.06 86 LEU A O 1
ATOM 688 N N . ILE A 1 87 ? 0.511 -0.723 5.746 1.00 91.81 87 ILE A N 1
ATOM 689 C CA . ILE A 1 87 ? -0.161 0.190 6.678 1.00 91.81 87 ILE A CA 1
ATOM 690 C C . ILE A 1 87 ? -0.107 -0.415 8.071 1.00 91.81 87 ILE A C 1
ATOM 692 O O . ILE A 1 87 ? -0.556 -1.539 8.284 1.00 91.81 87 ILE A O 1
ATOM 696 N N . ASN A 1 88 ? 0.420 0.349 9.023 1.00 93.06 88 ASN A N 1
ATOM 697 C CA . ASN A 1 88 ? 0.413 0.021 10.439 1.00 93.06 88 ASN A CA 1
ATOM 698 C C . ASN A 1 88 ? -0.711 0.808 11.126 1.00 93.06 88 ASN A C 1
ATOM 700 O O . ASN A 1 88 ? -0.603 2.022 11.325 1.00 93.06 88 ASN A O 1
ATOM 704 N N . LYS A 1 89 ? -1.790 0.109 11.496 1.00 90.38 89 LYS A N 1
ATOM 705 C CA . LYS A 1 89 ? -2.979 0.699 12.132 1.00 90.38 89 LYS A CA 1
ATOM 706 C C . LYS A 1 89 ? -2.646 1.275 13.513 1.00 90.38 89 LYS A C 1
ATOM 708 O O . LYS A 1 89 ? -3.113 2.361 13.849 1.00 90.38 89 LYS A O 1
ATOM 713 N N . LYS A 1 90 ? -1.790 0.593 14.285 1.00 89.50 90 LYS A N 1
ATOM 714 C CA . LYS A 1 90 ? -1.403 0.991 15.651 1.00 89.50 90 LYS A CA 1
ATOM 715 C C . LYS A 1 90 ? -0.589 2.286 15.669 1.00 89.50 90 LYS A C 1
ATOM 717 O O . LYS A 1 90 ? -0.894 3.204 16.424 1.00 89.50 90 LYS A O 1
ATOM 722 N N . ASN A 1 91 ? 0.421 2.369 14.808 1.00 90.69 91 ASN A N 1
ATOM 723 C CA . ASN A 1 91 ? 1.341 3.505 14.732 1.00 90.69 91 ASN A CA 1
ATOM 724 C C . ASN A 1 91 ? 0.858 4.598 13.772 1.00 90.69 91 ASN A C 1
ATOM 726 O O . ASN A 1 91 ? 1.549 5.602 13.606 1.00 90.69 91 ASN A O 1
ATOM 730 N N . LYS A 1 92 ? -0.307 4.404 13.134 1.00 91.12 92 LYS A N 1
ATOM 731 C CA . LYS A 1 92 ? -0.878 5.327 12.145 1.00 91.12 92 LYS A CA 1
ATOM 732 C C . LYS A 1 92 ? 0.128 5.673 11.048 1.00 91.12 92 LYS A C 1
ATOM 734 O O . LYS A 1 92 ? 0.220 6.824 10.634 1.00 91.12 92 LYS A O 1
ATOM 739 N N . SER A 1 93 ? 0.910 4.698 10.595 1.00 91.75 93 SER A N 1
ATOM 740 C CA . SER A 1 93 ? 1.970 4.915 9.610 1.00 91.75 93 SER A CA 1
ATOM 741 C C . SER A 1 93 ? 1.758 4.086 8.354 1.00 91.75 93 SER A C 1
ATOM 743 O O . SER A 1 93 ? 1.119 3.033 8.392 1.00 91.75 93 SER A O 1
ATOM 745 N N . PHE A 1 94 ? 2.315 4.558 7.240 1.00 91.94 94 PHE A N 1
ATOM 746 C CA . PHE A 1 94 ? 2.436 3.757 6.029 1.00 91.94 94 PHE A CA 1
ATOM 747 C C . PHE A 1 94 ? 3.820 3.809 5.424 1.00 91.94 94 PHE A C 1
ATOM 749 O O . PHE A 1 94 ? 4.582 4.760 5.621 1.00 91.94 94 PHE A O 1
ATOM 756 N N . ILE A 1 95 ? 4.089 2.767 4.650 1.00 91.88 95 ILE A N 1
ATOM 757 C CA . ILE A 1 95 ? 5.217 2.661 3.747 1.00 91.88 95 ILE A CA 1
ATOM 758 C C . ILE A 1 95 ? 4.657 2.231 2.397 1.00 91.88 95 ILE A C 1
ATOM 760 O O . ILE A 1 95 ? 3.971 1.214 2.303 1.00 91.88 95 ILE A O 1
ATOM 764 N N . TYR A 1 96 ? 4.954 3.007 1.369 1.00 90.56 96 TYR A N 1
ATOM 765 C CA . TYR A 1 96 ? 4.741 2.651 -0.021 1.00 90.56 96 TYR A CA 1
ATOM 766 C C . TYR A 1 96 ? 6.110 2.450 -0.665 1.00 90.56 96 TYR A C 1
ATOM 768 O O . TYR A 1 96 ? 6.950 3.347 -0.594 1.00 90.56 96 TYR A O 1
ATOM 776 N N . LYS A 1 97 ? 6.366 1.274 -1.240 1.00 90.94 97 LYS A N 1
ATOM 777 C CA . LYS A 1 97 ? 7.604 1.012 -1.984 1.00 90.94 97 LYS A CA 1
ATOM 778 C C . LYS A 1 97 ? 7.294 0.564 -3.393 1.00 90.94 97 LYS A C 1
ATOM 780 O O . LYS A 1 97 ? 6.486 -0.344 -3.565 1.00 90.94 97 LYS A O 1
ATOM 785 N N . THR A 1 98 ? 8.022 1.116 -4.347 1.00 89.56 98 THR A N 1
ATOM 786 C CA . THR A 1 98 ? 7.994 0.718 -5.750 1.00 89.56 98 THR A CA 1
ATOM 787 C C . THR A 1 98 ? 9.365 0.189 -6.130 1.00 89.56 98 THR A C 1
ATOM 789 O O . THR A 1 98 ? 10.379 0.806 -5.811 1.00 89.56 98 THR A O 1
ATOM 792 N N . PHE A 1 99 ? 9.388 -0.950 -6.804 1.00 90.88 99 PHE A N 1
ATOM 793 C CA . PHE A 1 99 ? 10.541 -1.546 -7.448 1.00 90.88 99 PHE A CA 1
ATOM 794 C C . PHE A 1 99 ? 10.245 -1.690 -8.938 1.00 90.88 99 PHE A C 1
ATOM 796 O O . PHE A 1 99 ? 9.181 -2.190 -9.297 1.00 90.88 99 PHE A O 1
ATOM 803 N N . ILE A 1 100 ? 11.173 -1.286 -9.800 1.00 88.75 100 ILE A N 1
ATOM 804 C CA . ILE A 1 100 ? 11.086 -1.538 -11.243 1.00 88.75 100 ILE A CA 1
ATOM 805 C C . ILE A 1 100 ? 12.418 -2.117 -11.697 1.00 88.75 100 ILE A C 1
ATOM 807 O O . ILE A 1 100 ? 13.451 -1.478 -11.532 1.00 88.75 100 ILE A O 1
ATOM 811 N N . ASN A 1 101 ? 12.413 -3.319 -12.265 1.00 86.81 101 ASN A N 1
ATOM 812 C CA . ASN A 1 101 ? 13.617 -3.936 -12.804 1.00 86.81 101 ASN A CA 1
ATOM 813 C C . ASN A 1 101 ? 14.026 -3.241 -14.114 1.00 86.81 101 ASN A C 1
ATOM 815 O O . ASN A 1 101 ? 13.533 -3.602 -15.181 1.00 86.81 101 ASN A O 1
ATOM 819 N N . ARG A 1 102 ? 14.898 -2.230 -14.010 1.00 79.19 102 ARG A N 1
ATOM 820 C CA . ARG A 1 102 ? 15.540 -1.518 -15.128 1.00 79.19 102 ARG A CA 1
ATOM 821 C C . ARG A 1 102 ? 17.059 -1.642 -15.034 1.00 79.19 102 ARG A C 1
ATOM 823 O O . ARG A 1 102 ? 17.601 -1.818 -13.948 1.00 79.19 102 ARG A O 1
ATOM 830 N N . GLU A 1 103 ? 17.752 -1.501 -16.162 1.00 67.75 103 GLU A N 1
ATOM 831 C CA . GLU A 1 103 ? 19.217 -1.653 -16.250 1.00 67.75 103 GLU A CA 1
ATOM 832 C C . GLU A 1 103 ? 20.026 -0.603 -15.454 1.00 67.75 103 GLU A C 1
ATOM 834 O O . GLU A 1 103 ? 21.220 -0.788 -15.232 1.00 67.75 103 GLU A O 1
ATOM 839 N N . ASN A 1 104 ? 19.402 0.488 -14.989 1.00 68.25 104 ASN A N 1
ATOM 840 C CA . ASN A 1 104 ? 20.082 1.578 -14.282 1.00 68.25 104 ASN A CA 1
ATOM 841 C C . ASN A 1 104 ? 20.045 1.443 -12.749 1.00 68.25 104 ASN A C 1
ATOM 843 O O . ASN A 1 104 ? 19.112 0.904 -12.161 1.00 68.25 104 ASN A O 1
ATOM 847 N N . ASN A 1 105 ? 21.059 2.002 -12.080 1.00 64.50 105 ASN A N 1
ATOM 848 C CA . ASN A 1 105 ? 21.136 2.019 -10.618 1.00 64.50 105 ASN A CA 1
ATOM 849 C C . ASN A 1 105 ? 20.061 2.939 -9.999 1.00 64.50 105 ASN A C 1
ATOM 851 O O . ASN A 1 105 ? 19.886 4.075 -10.434 1.00 64.50 105 ASN A O 1
ATOM 855 N N . ASN A 1 106 ? 19.424 2.443 -8.927 1.00 66.44 106 ASN A N 1
ATOM 856 C CA . ASN A 1 106 ? 18.270 2.977 -8.170 1.00 66.44 106 ASN A CA 1
ATOM 857 C C . ASN A 1 106 ? 16.876 2.607 -8.698 1.00 66.44 106 ASN A C 1
ATOM 859 O O . ASN A 1 106 ? 16.050 3.453 -9.028 1.00 66.44 106 ASN A O 1
ATOM 863 N N . ASN A 1 107 ? 16.582 1.312 -8.628 1.00 84.44 107 ASN A N 1
ATOM 864 C CA . ASN A 1 107 ? 15.298 0.723 -9.001 1.00 84.44 107 ASN A CA 1
ATOM 865 C C . ASN A 1 107 ? 14.228 0.757 -7.900 1.00 84.44 107 ASN A C 1
ATOM 867 O O . ASN A 1 107 ? 13.130 0.260 -8.128 1.00 84.44 107 ASN A O 1
ATOM 871 N N . ILE A 1 108 ? 14.536 1.289 -6.709 1.00 87.56 108 ILE A N 1
ATOM 872 C CA . ILE A 1 108 ? 13.628 1.297 -5.553 1.00 87.56 108 ILE A CA 1
ATOM 873 C C . ILE A 1 108 ? 13.300 2.733 -5.147 1.00 87.56 108 ILE A C 1
ATOM 875 O O . ILE A 1 108 ? 14.194 3.510 -4.818 1.00 87.56 108 ILE A O 1
ATOM 879 N N . VAL A 1 109 ? 12.008 3.047 -5.087 1.00 86.69 109 VAL A N 1
ATOM 880 C CA . VAL A 1 109 ? 11.472 4.284 -4.508 1.00 86.69 109 VAL A CA 1
ATOM 881 C C . VAL A 1 109 ? 10.689 3.927 -3.251 1.00 86.69 109 VAL A C 1
ATOM 883 O O . VAL A 1 109 ? 9.890 2.994 -3.256 1.00 86.69 109 VAL A O 1
ATOM 886 N N . GLU A 1 110 ? 10.906 4.664 -2.164 1.00 88.38 110 GLU A N 1
ATOM 887 C CA . GLU A 1 110 ? 10.200 4.475 -0.897 1.00 88.38 110 GLU A CA 1
ATOM 888 C C . GLU A 1 110 ? 9.576 5.795 -0.439 1.00 88.38 110 GLU A C 1
ATOM 890 O O . GLU A 1 110 ? 10.246 6.821 -0.355 1.00 88.38 110 GLU A O 1
ATOM 895 N N . VAL A 1 111 ? 8.293 5.747 -0.090 1.00 87.69 111 VAL A N 1
ATOM 896 C CA . VAL A 1 111 ? 7.547 6.848 0.515 1.00 87.69 111 VAL A CA 1
ATOM 897 C C . VAL A 1 111 ? 7.031 6.389 1.870 1.00 87.69 111 VAL A C 1
ATOM 899 O O . VAL A 1 111 ? 6.426 5.325 1.995 1.00 87.69 111 VAL A O 1
ATOM 902 N N . LYS A 1 112 ? 7.252 7.204 2.899 1.00 90.44 112 LYS A N 1
ATOM 903 C CA . LYS A 1 112 ? 6.788 6.942 4.263 1.00 90.44 112 LYS A CA 1
ATOM 904 C C . LYS A 1 112 ? 5.934 8.090 4.757 1.00 90.44 112 LYS A C 1
ATOM 906 O O . LYS A 1 112 ? 6.183 9.251 4.451 1.00 90.44 112 LYS A O 1
ATOM 911 N N . GL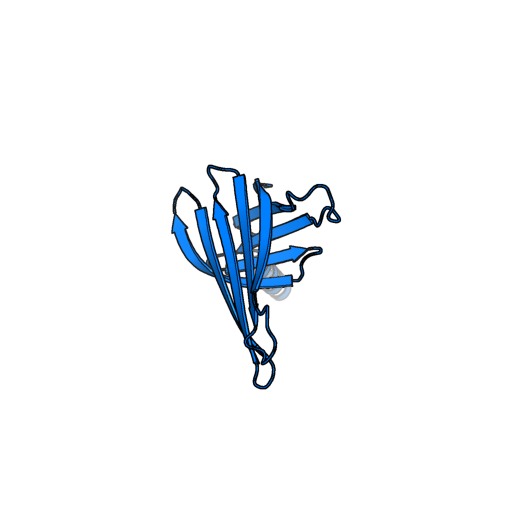Y A 1 113 ? 4.970 7.793 5.610 1.00 89.88 113 GLY A N 1
ATOM 912 C CA . GLY A 1 113 ? 4.230 8.864 6.250 1.00 89.88 113 GLY A CA 1
ATOM 913 C C . GLY A 1 113 ? 3.204 8.386 7.246 1.00 89.88 113 GLY A C 1
ATOM 914 O O . GLY A 1 113 ? 3.288 7.278 7.776 1.00 89.88 113 GLY A O 1
ATOM 915 N N . ILE A 1 114 ? 2.239 9.261 7.503 1.00 91.62 114 ILE A N 1
ATOM 916 C CA . ILE A 1 114 ? 1.202 9.068 8.511 1.00 91.62 114 ILE A CA 1
ATOM 917 C C . ILE A 1 114 ? -0.123 8.828 7.797 1.00 91.62 114 ILE A C 1
ATOM 919 O O . ILE A 1 114 ? -0.456 9.544 6.853 1.00 91.62 114 ILE A O 1
ATOM 923 N N . CYS A 1 115 ? -0.885 7.849 8.271 1.00 90.06 115 CYS A N 1
ATOM 924 C CA . CYS A 1 115 ? -2.225 7.539 7.796 1.00 90.06 115 CYS A CA 1
ATOM 925 C C . CYS A 1 115 ? -3.241 7.655 8.915 1.00 90.06 115 CYS A C 1
ATOM 927 O O . CYS A 1 115 ? -3.030 7.174 10.026 1.00 90.06 115 CYS A O 1
ATOM 929 N N . SER A 1 1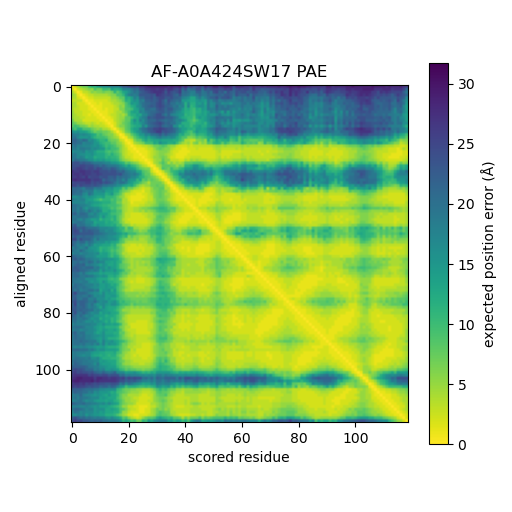16 ? -4.392 8.221 8.589 1.00 90.31 116 SER A N 1
ATOM 930 C CA . SER A 1 116 ? -5.568 8.213 9.450 1.00 90.31 116 SER A CA 1
ATOM 931 C C . SER A 1 116 ? -6.694 7.448 8.774 1.00 90.31 116 SER A C 1
ATOM 933 O O . SER A 1 116 ? -6.936 7.649 7.583 1.00 90.31 116 SER A O 1
ATOM 935 N N . LEU A 1 117 ? -7.398 6.618 9.542 1.00 89.19 117 LEU A N 1
ATOM 936 C CA . LEU A 1 117 ? -8.6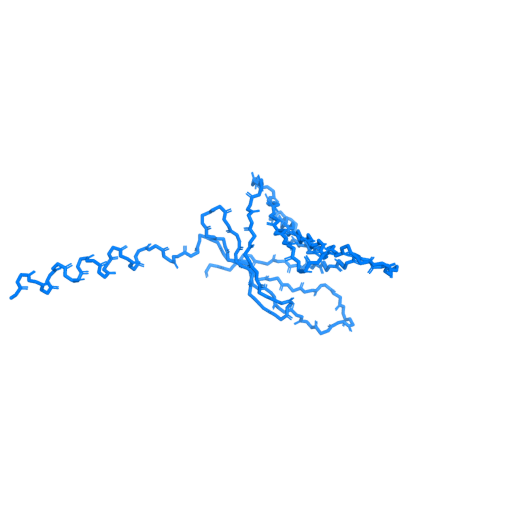84 6.066 9.129 1.00 89.19 117 LEU A CA 1
ATOM 937 C C . LEU A 1 117 ? -9.691 7.219 8.987 1.00 89.19 117 LEU A C 1
ATOM 939 O O . LEU A 1 117 ? -9.775 8.074 9.869 1.00 89.19 117 LEU A O 1
ATOM 943 N N . ALA A 1 118 ? -10.414 7.249 7.876 1.00 82.44 118 ALA A N 1
ATOM 944 C CA . ALA A 1 118 ? -11.497 8.178 7.597 1.00 82.44 118 ALA A CA 1
ATOM 945 C C . ALA A 1 118 ? -12.709 7.347 7.163 1.00 82.44 118 ALA A C 1
ATOM 947 O O . ALA A 1 118 ? -12.645 6.713 6.114 1.00 82.44 118 ALA A O 1
ATOM 948 N N . ASN A 1 119 ? -13.761 7.324 7.982 1.00 60.34 119 ASN A N 1
ATOM 949 C CA . ASN A 1 119 ? -15.034 6.680 7.640 1.00 60.34 119 ASN A CA 1
ATOM 950 C C . ASN A 1 119 ? -15.874 7.606 6.761 1.00 60.34 119 ASN A C 1
ATOM 952 O O . ASN A 1 119 ? -15.930 8.814 7.090 1.00 60.34 119 ASN A O 1
#

Foldseek 3Di:
DVVVVVVVVVVVVVVVQPDFPWKKWWWFPDPPDDGKTWIWTHRPQWTWIDTPVDTDIWGWPDDDPQWTKTKDWDDDPPKTKIWIWTAGPVQQKIKIWIAIDDPDPDRIDITITGMDIDD